Protein AF-A0A6B1HSU0-F1 (afdb_monomer_lite)

Radius of gyration: 12.05 Å; chains: 1; bounding box: 26×25×25 Å

Structure (mmCIF, N/CA/C/O backbone):
data_AF-A0A6B1HSU0-F1
#
_entry.id   AF-A0A6B1HSU0-F1
#
loop_
_atom_site.group_PDB
_atom_site.id
_atom_site.type_symbol
_atom_site.label_atom_id
_atom_site.label_alt_id
_atom_site.label_comp_id
_atom_site.label_asym_id
_atom_site.label_entity_id
_atom_site.label_seq_id
_atom_site.pdbx_PDB_ins_code
_atom_site.Cartn_x
_atom_site.Cartn_y
_atom_site.Cartn_z
_atom_site.occupancy
_atom_site.B_iso_or_equiv
_atom_site.auth_seq_id
_atom_site.auth_comp_id
_atom_site.auth_asym_id
_atom_site.auth_atom_id
_atom_site.pdbx_PDB_model_num
ATOM 1 N N . MET A 1 1 ? 19.295 -6.168 -0.628 1.00 68.38 1 MET A N 1
ATOM 2 C CA . MET A 1 1 ? 18.301 -6.481 -1.680 1.00 68.38 1 MET A CA 1
ATOM 3 C C . MET A 1 1 ? 17.008 -5.763 -1.337 1.00 68.38 1 MET A C 1
ATOM 5 O O . MET A 1 1 ? 16.703 -5.679 -0.155 1.00 68.38 1 MET A O 1
ATOM 9 N N . ALA A 1 2 ? 16.269 -5.251 -2.322 1.00 85.62 2 ALA A N 1
ATOM 10 C CA . ALA A 1 2 ? 14.886 -4.836 -2.082 1.00 85.62 2 ALA A CA 1
ATOM 11 C C . ALA A 1 2 ? 14.050 -6.063 -1.676 1.00 85.62 2 ALA A C 1
ATOM 13 O O . ALA A 1 2 ? 14.306 -7.159 -2.174 1.00 85.62 2 ALA A O 1
ATOM 14 N N . GLN A 1 3 ? 13.084 -5.882 -0.772 1.00 91.69 3 GLN A N 1
ATOM 15 C CA . GLN A 1 3 ? 12.209 -6.966 -0.304 1.00 91.69 3 GLN A CA 1
ATOM 16 C C . GLN A 1 3 ? 11.348 -7.552 -1.436 1.00 91.69 3 GLN A C 1
ATOM 18 O O . GLN A 1 3 ? 11.014 -8.732 -1.403 1.00 91.69 3 GLN A O 1
ATOM 23 N N . TYR A 1 4 ? 11.032 -6.737 -2.445 1.00 94.75 4 TYR A N 1
ATOM 24 C CA . TYR A 1 4 ? 10.191 -7.098 -3.581 1.00 94.75 4 TYR A CA 1
ATOM 25 C C . TYR A 1 4 ? 10.909 -6.812 -4.899 1.00 94.75 4 TYR A C 1
ATOM 27 O O . TYR A 1 4 ? 11.682 -5.852 -5.002 1.00 94.75 4 TYR A O 1
ATOM 35 N N . ASP A 1 5 ? 10.641 -7.632 -5.915 1.00 96.12 5 ASP A N 1
ATOM 36 C CA . ASP A 1 5 ? 11.059 -7.330 -7.279 1.00 96.12 5 ASP A CA 1
ATOM 37 C C . ASP A 1 5 ? 10.181 -6.232 -7.904 1.00 96.12 5 ASP A C 1
ATOM 39 O O . ASP A 1 5 ? 9.103 -5.884 -7.416 1.00 96.12 5 ASP A O 1
ATOM 43 N N . ARG A 1 6 ? 10.661 -5.659 -9.011 1.00 95.94 6 ARG A N 1
ATOM 44 C CA . ARG A 1 6 ? 9.980 -4.552 -9.691 1.00 95.94 6 ARG A CA 1
ATOM 45 C C . ARG A 1 6 ? 8.581 -4.931 -10.188 1.00 95.94 6 ARG A C 1
ATOM 47 O O . ARG A 1 6 ? 7.687 -4.093 -10.122 1.00 95.94 6 ARG A O 1
ATOM 54 N N . MET A 1 7 ? 8.398 -6.141 -10.712 1.00 97.06 7 MET A N 1
ATOM 55 C CA . MET A 1 7 ? 7.111 -6.558 -11.273 1.00 97.06 7 MET A CA 1
ATOM 56 C C . MET A 1 7 ? 6.074 -6.765 -10.173 1.00 97.06 7 MET A C 1
ATOM 58 O O . MET A 1 7 ? 4.927 -6.371 -10.355 1.00 97.06 7 MET A O 1
ATOM 62 N N . ALA A 1 8 ? 6.478 -7.291 -9.016 1.00 96.00 8 ALA A N 1
ATOM 63 C CA . ALA A 1 8 ? 5.619 -7.411 -7.845 1.00 96.00 8 ALA A CA 1
ATOM 64 C C . ALA A 1 8 ? 5.083 -6.043 -7.388 1.00 96.00 8 ALA A C 1
ATOM 66 O O . ALA A 1 8 ? 3.882 -5.903 -7.165 1.00 96.00 8 ALA A O 1
ATOM 67 N N . VAL A 1 9 ? 5.946 -5.020 -7.324 1.00 95.31 9 VAL A N 1
ATOM 68 C CA . VAL A 1 9 ? 5.540 -3.649 -6.960 1.00 95.31 9 VAL A CA 1
ATOM 69 C C . VAL A 1 9 ? 4.590 -3.048 -8.001 1.00 95.31 9 VAL A C 1
ATOM 71 O O . VAL A 1 9 ? 3.552 -2.501 -7.642 1.00 95.31 9 VAL A O 1
ATOM 74 N N . LEU A 1 10 ? 4.907 -3.167 -9.294 1.00 96.19 10 LEU A N 1
ATOM 75 C CA . LEU A 1 10 ? 4.061 -2.615 -10.360 1.00 96.19 10 LEU A CA 1
ATOM 76 C C . LEU A 1 10 ? 2.682 -3.287 -10.420 1.00 96.19 10 LEU A C 1
ATOM 78 O O . LEU A 1 10 ? 1.682 -2.594 -10.595 1.00 96.19 10 LEU A O 1
ATOM 82 N N . ASN A 1 11 ? 2.618 -4.606 -10.228 1.00 96.31 11 ASN A N 1
ATOM 83 C CA . ASN A 1 11 ? 1.349 -5.328 -10.156 1.00 96.31 11 ASN A CA 1
ATOM 84 C C . ASN A 1 11 ? 0.533 -4.898 -8.931 1.00 96.31 11 ASN A C 1
ATOM 86 O O . ASN A 1 11 ? -0.663 -4.672 -9.060 1.00 96.31 11 ASN A O 1
ATOM 90 N N . ALA A 1 12 ? 1.164 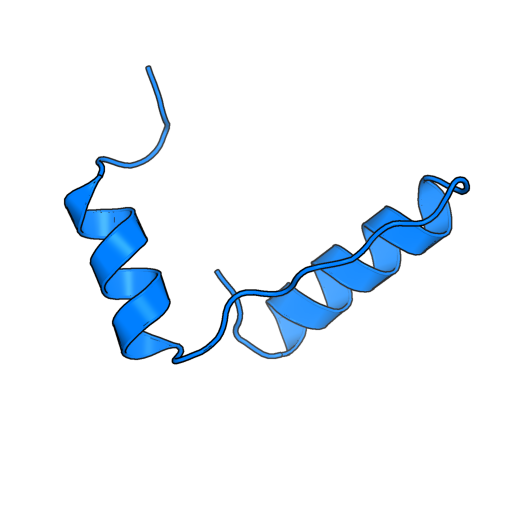-4.697 -7.767 1.00 95.56 12 ALA A N 1
ATOM 91 C CA . ALA A 1 12 ? 0.464 -4.194 -6.585 1.00 95.56 12 ALA A CA 1
ATOM 92 C C . ALA A 1 12 ? -0.153 -2.806 -6.822 1.00 95.56 12 ALA A C 1
ATOM 94 O O . ALA A 1 12 ? -1.307 -2.591 -6.448 1.00 95.56 12 ALA A O 1
ATOM 95 N N . ILE A 1 13 ? 0.572 -1.901 -7.490 1.00 95.50 13 ILE A N 1
ATOM 96 C CA . ILE A 1 13 ? 0.064 -0.576 -7.883 1.00 95.50 13 ILE A CA 1
ATOM 97 C C . ILE A 1 13 ? -1.111 -0.708 -8.862 1.00 95.50 13 ILE A C 1
ATOM 99 O O . ILE A 1 13 ? -2.107 -0.003 -8.718 1.00 95.50 13 ILE A O 1
ATOM 103 N N . TYR A 1 14 ? -1.020 -1.609 -9.844 1.00 95.88 14 TYR A N 1
ATOM 104 C CA . TYR A 1 14 ? -2.096 -1.840 -10.810 1.00 95.88 14 TYR A CA 1
ATOM 105 C C . TYR A 1 14 ? -3.358 -2.412 -10.146 1.00 95.88 14 TYR A C 1
ATOM 107 O O . TYR A 1 14 ? -4.450 -1.899 -10.373 1.00 95.88 14 TYR A O 1
ATOM 115 N N . ASP A 1 15 ? -3.201 -3.421 -9.284 1.00 95.94 15 ASP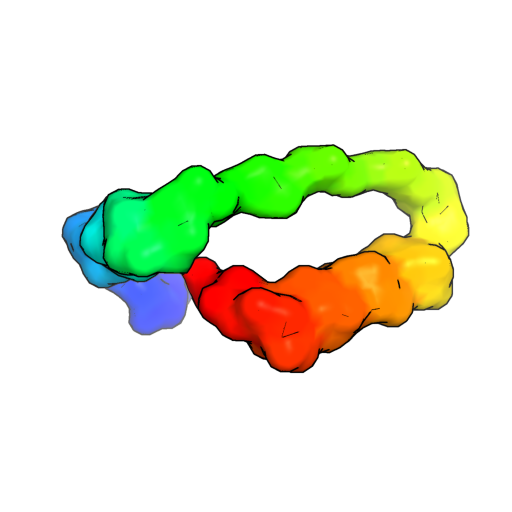 A N 1
ATOM 116 C CA . ASP A 1 15 ? -4.300 -4.086 -8.577 1.00 95.94 15 ASP A CA 1
ATOM 117 C C . ASP A 1 15 ? -5.017 -3.146 -7.599 1.00 95.94 15 ASP A C 1
ATOM 119 O O . ASP A 1 15 ? -6.242 -3.170 -7.492 1.00 95.94 15 ASP A O 1
ATOM 123 N N . THR A 1 16 ? -4.257 -2.329 -6.860 1.00 94.88 16 THR A N 1
ATOM 124 C CA . THR A 1 16 ? -4.824 -1.357 -5.908 1.00 94.88 16 THR A CA 1
ATOM 125 C C . THR A 1 16 ? -5.344 -0.097 -6.596 1.00 94.88 16 THR A C 1
ATOM 127 O O . THR A 1 16 ? -6.220 0.574 -6.054 1.00 94.88 16 THR A O 1
ATOM 130 N N . GLY A 1 17 ? -4.824 0.235 -7.781 1.00 95.38 17 GLY A N 1
ATOM 131 C CA . GLY A 1 17 ? -5.243 1.387 -8.577 1.00 95.38 17 GLY A CA 1
ATOM 132 C C . GLY A 1 17 ? -4.873 2.744 -7.972 1.00 95.38 17 GLY A C 1
ATOM 133 O O . GLY A 1 17 ? -5.392 3.766 -8.424 1.00 95.38 17 GLY A O 1
ATOM 134 N N . ILE A 1 18 ? -4.007 2.778 -6.951 1.00 93.19 18 ILE A N 1
ATOM 135 C CA . ILE A 1 18 ? -3.639 3.998 -6.224 1.00 93.19 18 ILE A CA 1
ATOM 136 C C . ILE A 1 18 ? -2.134 4.080 -5.946 1.00 93.19 18 ILE A C 1
ATOM 138 O O . ILE A 1 18 ? -1.459 3.074 -5.749 1.00 93.19 18 ILE A O 1
ATOM 142 N N . VAL A 1 19 ? -1.617 5.309 -5.872 1.00 95.12 19 VAL A N 1
ATOM 143 C CA . VAL A 1 19 ? -0.272 5.621 -5.365 1.00 95.12 19 VAL A CA 1
ATOM 144 C C . VAL A 1 19 ? -0.402 6.798 -4.394 1.00 95.12 19 VAL A C 1
ATOM 146 O O . VAL A 1 19 ? -0.603 7.928 -4.846 1.00 95.12 19 VAL A O 1
ATOM 149 N N . PRO A 1 20 ? -0.339 6.573 -3.068 1.00 92.94 20 PRO A N 1
ATOM 150 C CA . PRO A 1 20 ? -0.445 7.651 -2.092 1.00 92.94 20 PRO A CA 1
ATOM 151 C C . PRO A 1 20 ? 0.791 8.552 -2.159 1.00 92.94 20 PRO A C 1
ATOM 153 O O . PRO A 1 20 ? 1.917 8.086 -1.992 1.00 92.94 20 PRO A O 1
ATOM 156 N N . VAL A 1 21 ? 0.584 9.850 -2.378 1.00 95.19 21 VAL A N 1
ATOM 157 C CA . VAL A 1 21 ? 1.645 10.863 -2.328 1.00 95.19 21 VAL A CA 1
ATOM 158 C C . VAL A 1 21 ? 1.314 11.828 -1.200 1.00 95.19 21 VAL A C 1
ATOM 160 O O . VAL A 1 21 ? 0.266 12.470 -1.216 1.00 95.19 21 VAL A O 1
ATOM 163 N N . PHE A 1 22 ? 2.194 11.909 -0.208 1.00 95.25 22 PHE A N 1
ATOM 164 C CA . PHE A 1 22 ? 1.989 12.708 0.995 1.00 95.25 22 PHE A CA 1
ATOM 165 C C . PHE A 1 22 ? 3.322 13.262 1.506 1.00 95.25 22 PHE A C 1
ATOM 167 O O . PHE A 1 22 ? 4.359 12.616 1.366 1.00 95.25 22 PHE A O 1
ATOM 174 N N . TYR A 1 23 ? 3.284 14.450 2.108 1.00 95.19 23 TYR A N 1
ATOM 175 C CA . TYR A 1 23 ? 4.418 15.064 2.791 1.00 95.19 23 TYR A CA 1
ATOM 176 C C . TYR A 1 23 ? 3.926 15.875 3.992 1.00 95.19 23 TYR A C 1
ATOM 178 O O . TYR A 1 23 ? 2.963 16.635 3.880 1.00 95.19 23 TYR A O 1
ATOM 186 N N . ASN A 1 24 ? 4.620 15.737 5.119 1.00 97.44 24 ASN A N 1
ATOM 187 C CA . ASN A 1 24 ? 4.476 16.571 6.304 1.00 97.44 24 ASN A CA 1
ATOM 188 C C . ASN A 1 24 ? 5.832 16.630 7.027 1.00 97.44 24 ASN A C 1
ATOM 190 O O . ASN A 1 24 ? 6.616 15.686 6.937 1.00 97.44 24 ASN A O 1
ATOM 194 N N . GLU A 1 25 ? 6.117 17.739 7.708 1.00 97.50 25 GLU A N 1
ATOM 195 C CA . GLU A 1 25 ? 7.344 17.890 8.500 1.00 97.50 25 GLU A CA 1
ATOM 196 C C . GLU A 1 25 ? 7.324 17.064 9.793 1.00 97.50 25 GLU A C 1
ATOM 198 O O . GLU A 1 25 ? 8.380 16.647 10.264 1.00 97.50 25 GLU A O 1
ATOM 203 N N . ASP A 1 26 ? 6.137 16.795 10.339 1.00 98.19 26 ASP A N 1
ATOM 204 C CA . ASP A 1 26 ? 5.942 15.966 11.519 1.00 98.19 26 ASP A CA 1
ATOM 205 C C . ASP A 1 26 ? 5.983 14.461 11.160 1.00 98.19 26 ASP A C 1
ATOM 207 O O . ASP A 1 26 ? 5.124 13.959 10.410 1.00 98.19 26 ASP A O 1
ATOM 211 N N . PRO A 1 27 ? 6.955 13.700 11.701 1.00 97.62 27 PRO A N 1
ATOM 212 C CA . PRO A 1 27 ? 7.052 12.265 11.468 1.00 97.62 27 PRO A CA 1
ATOM 213 C C . PRO A 1 27 ? 5.863 11.476 12.025 1.00 97.62 27 PRO A C 1
ATOM 215 O O . PRO A 1 27 ? 5.476 10.478 11.416 1.00 97.62 27 PRO A O 1
ATOM 218 N N . GLU A 1 28 ? 5.274 11.899 13.147 1.00 98.25 28 GLU A N 1
ATOM 219 C CA . GLU A 1 28 ? 4.167 11.175 13.788 1.00 98.25 28 GLU A CA 1
ATOM 220 C C . GLU A 1 28 ? 2.923 11.206 12.896 1.00 98.25 28 GLU A C 1
ATOM 222 O O . GLU A 1 2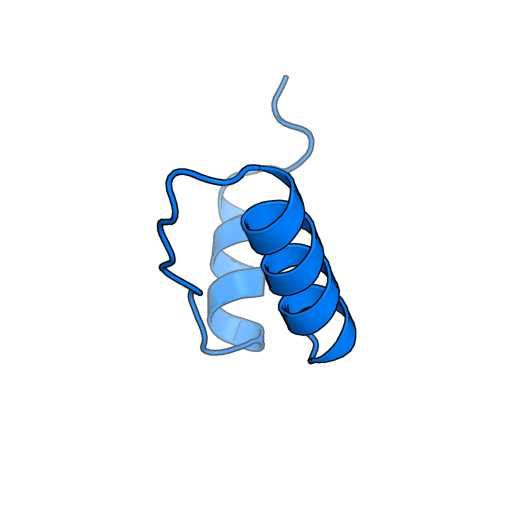8 ? 2.354 10.161 12.564 1.00 98.25 28 GLU A O 1
ATOM 227 N N . THR A 1 29 ? 2.588 12.388 12.371 1.00 97.94 29 THR A N 1
ATOM 228 C CA . THR A 1 29 ? 1.559 12.545 11.338 1.00 97.94 29 THR A CA 1
ATOM 229 C C . THR A 1 29 ? 1.832 11.644 10.129 1.00 97.94 29 THR A C 1
ATOM 231 O O . THR A 1 29 ? 0.928 10.957 9.652 1.00 97.94 29 THR A O 1
ATOM 234 N N . THR A 1 30 ? 3.073 11.590 9.638 1.00 97.69 30 THR A N 1
ATOM 235 C CA . THR A 1 30 ? 3.429 10.756 8.475 1.00 97.69 30 THR A CA 1
ATOM 236 C C . THR A 1 30 ? 3.202 9.265 8.741 1.00 97.69 30 THR A C 1
ATOM 238 O O . THR A 1 30 ? 2.642 8.573 7.889 1.00 97.69 30 THR A O 1
ATOM 241 N N . ILE A 1 31 ? 3.567 8.770 9.928 1.00 97.56 31 ILE A N 1
ATOM 242 C CA . ILE A 1 31 ? 3.335 7.375 10.335 1.00 97.56 31 ILE A CA 1
ATOM 243 C C . ILE A 1 31 ? 1.837 7.066 10.343 1.00 97.56 31 ILE A C 1
ATOM 245 O O . ILE A 1 31 ? 1.407 6.096 9.716 1.00 97.56 31 ILE A O 1
ATOM 249 N N . HIS A 1 32 ? 1.025 7.916 10.974 1.00 98.12 32 HIS A N 1
ATOM 250 C CA . HIS A 1 32 ? -0.422 7.712 11.036 1.00 98.12 32 HIS A CA 1
ATOM 251 C C . HIS A 1 32 ? -1.083 7.679 9.657 1.00 98.12 32 HIS A C 1
ATOM 253 O O . HIS A 1 32 ? -2.000 6.882 9.435 1.00 98.12 32 HIS A O 1
ATOM 259 N N . ILE A 1 33 ? -0.610 8.504 8.719 1.00 97.25 33 ILE A N 1
ATOM 260 C CA . ILE A 1 33 ? -1.094 8.497 7.336 1.00 97.25 33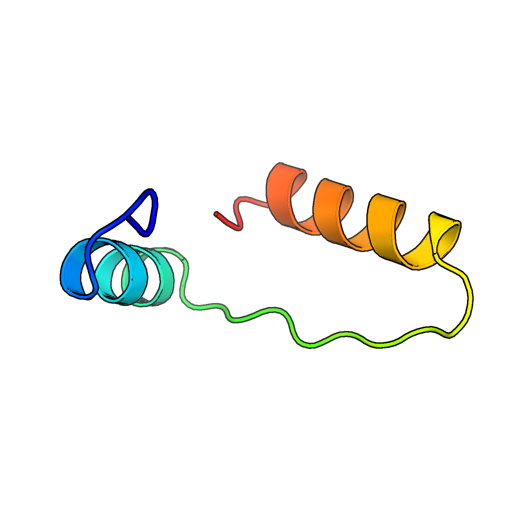 ILE A CA 1
ATOM 261 C C . ILE A 1 33 ? -0.722 7.191 6.628 1.00 97.25 33 ILE A C 1
ATOM 263 O O . ILE A 1 33 ? -1.595 6.573 6.020 1.00 97.25 33 ILE A O 1
ATOM 267 N N . VAL A 1 34 ? 0.526 6.723 6.741 1.00 96.06 34 VAL A N 1
ATOM 268 C CA . VAL A 1 34 ? 0.958 5.449 6.133 1.00 96.06 34 VAL A CA 1
ATOM 269 C C . VAL A 1 34 ? 0.143 4.275 6.677 1.00 96.06 34 VAL A C 1
ATOM 271 O O . VAL A 1 34 ? -0.347 3.449 5.904 1.00 96.06 34 VAL A O 1
ATOM 274 N N . GLU A 1 35 ? -0.079 4.220 7.990 1.00 97.44 35 GLU A N 1
ATOM 275 C CA . GLU A 1 35 ? -0.922 3.192 8.602 1.00 97.44 35 GLU A CA 1
ATOM 276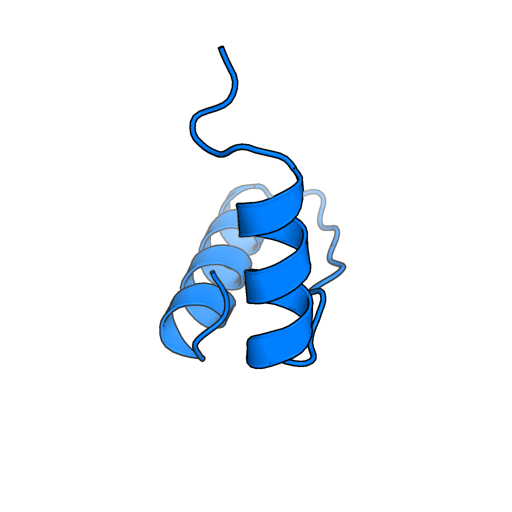 C C . GLU A 1 35 ? -2.379 3.275 8.132 1.00 97.44 35 GLU A C 1
ATOM 278 O O . GLU A 1 35 ? -3.021 2.246 7.916 1.00 97.44 35 GLU A O 1
ATOM 283 N N . ALA A 1 36 ? -2.922 4.485 7.969 1.00 97.06 36 ALA A N 1
ATOM 284 C CA . ALA A 1 36 ? -4.272 4.678 7.451 1.00 97.06 36 ALA A CA 1
ATOM 285 C C . ALA A 1 36 ? -4.397 4.182 6.004 1.00 97.06 36 ALA A C 1
ATOM 287 O O . ALA A 1 36 ? -5.368 3.494 5.688 1.00 97.06 36 ALA A O 1
ATOM 288 N N . CYS A 1 37 ? -3.404 4.454 5.152 1.00 96.06 37 CYS A N 1
ATOM 289 C CA . CYS A 1 37 ? -3.345 3.917 3.793 1.00 96.06 37 CYS A CA 1
ATOM 290 C C . CYS A 1 37 ? -3.296 2.384 3.795 1.00 96.06 37 CYS A C 1
ATOM 292 O O . CYS A 1 37 ? -4.067 1.756 3.069 1.00 96.06 37 CYS A O 1
ATOM 294 N N . ALA A 1 38 ? -2.458 1.779 4.643 1.00 95.19 38 ALA A N 1
ATOM 295 C CA . ALA A 1 38 ? -2.369 0.325 4.770 1.00 95.19 38 ALA A CA 1
ATOM 296 C C . ALA A 1 38 ? -3.700 -0.298 5.225 1.00 95.19 38 ALA A C 1
ATOM 298 O O . ALA A 1 38 ? -4.175 -1.264 4.630 1.00 95.19 38 ALA A O 1
ATOM 299 N N . ARG A 1 39 ? -4.367 0.303 6.224 1.00 96.94 39 ARG A N 1
ATOM 300 C CA . ARG A 1 39 ? -5.720 -0.103 6.658 1.00 96.94 39 ARG A CA 1
ATOM 301 C C . ARG A 1 39 ? -6.768 0.054 5.553 1.00 96.94 39 ARG A C 1
ATOM 303 O O . ARG A 1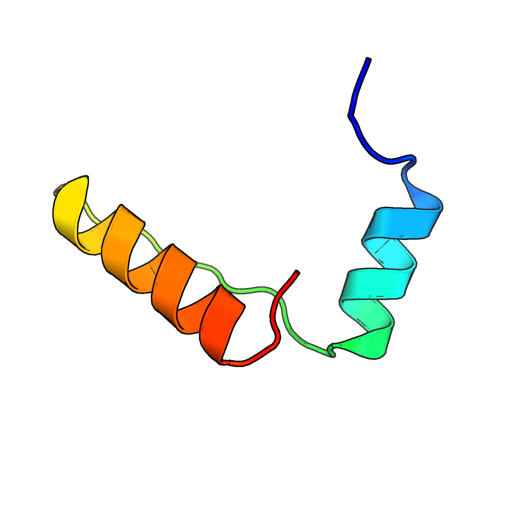 39 ? -7.721 -0.717 5.516 1.00 96.94 39 ARG A O 1
ATOM 310 N N . GLY A 1 40 ? -6.593 1.033 4.667 1.00 93.88 40 GLY A N 1
ATOM 311 C CA . GLY A 1 40 ? -7.432 1.260 3.489 1.00 93.88 40 GLY A CA 1
ATOM 312 C C . GLY A 1 40 ? -7.161 0.313 2.314 1.00 93.88 40 GLY A C 1
ATOM 313 O O . GLY A 1 40 ? -7.880 0.383 1.322 1.00 93.88 40 GLY A O 1
ATOM 314 N N . GLY A 1 41 ? -6.158 -0.567 2.412 1.00 92.81 41 GLY A N 1
ATOM 315 C CA . GLY A 1 41 ? -5.827 -1.558 1.385 1.00 92.81 41 GLY A CA 1
ATOM 316 C C . GLY A 1 41 ? -4.647 -1.197 0.478 1.00 92.81 41 GLY A C 1
ATOM 317 O O . GLY A 1 41 ? -4.362 -1.954 -0.449 1.00 92.81 41 GLY A O 1
ATOM 318 N N . ALA A 1 42 ? -3.938 -0.091 0.731 1.00 94.38 42 ALA A N 1
ATOM 319 C CA . ALA A 1 42 ? -2.657 0.176 0.073 1.00 94.38 42 ALA A CA 1
ATOM 320 C C . ALA A 1 42 ? -1.579 -0.811 0.568 1.00 94.38 42 ALA A C 1
ATOM 322 O O . ALA A 1 42 ? -1.582 -1.184 1.743 1.00 94.38 42 ALA A O 1
ATOM 323 N N . ARG A 1 43 ? -0.654 -1.230 -0.305 1.00 87.56 43 ARG A N 1
ATOM 324 C CA . ARG A 1 43 ? 0.434 -2.164 0.030 1.00 87.56 43 ARG A CA 1
ATOM 325 C C . ARG A 1 43 ? 1.661 -1.979 -0.853 1.00 87.56 43 ARG A C 1
ATOM 327 O O . ARG A 1 43 ? 1.471 -1.564 -2.017 1.00 87.56 43 ARG A O 1
#

Foldseek 3Di:
DPPDDPVVVVVLCVVVVDDDDDDDPDVVVVVVVVVVCVVVPRD

pLDDT: mean 94.84, std 4.78, range [68.38, 98.25]

Secondary structure (DSSP, 8-state):
--SS-HHHHHHHHHHH--------S-HHHHHHHHHHHHHTT--

Sequence (43 aa):
MAQYDRMAVLNAIYDTGIVPVFYNEDPETTIHIVEACARGGAR